Protein AF-A0A7C6WQ27-F1 (afdb_monomer)

Sequence (90 aa):
MNEIIKNIKFDDKGLIPVIAQDYNTNEVLMMAYMNKEALEKSLETGKAHYFSRSRNKLWQKGETSGHYSCFYREICEKEGLKETQEKVFD

Structure (mmCIF, N/CA/C/O backbone):
data_AF-A0A7C6WQ27-F1
#
_entry.id   AF-A0A7C6WQ27-F1
#
loop_
_atom_site.group_PDB
_atom_site.id
_atom_site.type_symbol
_atom_site.label_atom_id
_atom_site.label_alt_id
_atom_site.label_comp_id
_atom_site.label_asym_id
_atom_site.label_entity_id
_atom_site.label_seq_id
_atom_site.pdbx_PDB_ins_code
_atom_site.Cartn_x
_atom_site.Cartn_y
_atom_site.Cartn_z
_atom_site.occupancy
_atom_site.B_iso_or_equiv
_atom_site.auth_seq_id
_atom_site.auth_comp_id
_atom_site.auth_asym_id
_atom_site.auth_atom_id
_atom_site.pdbx_PDB_model_num
ATOM 1 N N . MET A 1 1 ? -1.914 17.035 7.604 1.00 55.59 1 MET A N 1
ATOM 2 C CA . MET A 1 1 ? -2.820 15.901 7.314 1.00 55.59 1 MET A CA 1
ATOM 3 C C . MET A 1 1 ? -3.004 15.860 5.808 1.00 55.59 1 MET A C 1
ATOM 5 O O . MET A 1 1 ? -3.389 16.885 5.264 1.00 55.59 1 MET A O 1
ATOM 9 N N . ASN A 1 2 ? -2.654 14.756 5.150 1.00 76.69 2 ASN A N 1
ATOM 10 C CA . ASN A 1 2 ? -2.665 14.660 3.688 1.00 76.69 2 ASN A CA 1
ATOM 11 C C . ASN A 1 2 ? -4.111 14.791 3.154 1.00 76.69 2 ASN A C 1
ATOM 13 O O . ASN A 1 2 ? -4.993 14.080 3.635 1.00 76.69 2 ASN A O 1
ATOM 17 N N . GLU A 1 3 ? -4.369 15.719 2.225 1.00 80.88 3 GLU A N 1
ATOM 18 C CA . GLU A 1 3 ? -5.725 16.023 1.718 1.00 80.88 3 GLU A CA 1
ATOM 19 C C . GLU A 1 3 ? -6.381 14.811 1.041 1.00 80.88 3 GLU A C 1
ATOM 21 O O . GLU A 1 3 ? -7.587 14.615 1.165 1.00 80.88 3 GLU A O 1
ATOM 26 N N . ILE A 1 4 ? -5.581 13.938 0.420 1.00 82.44 4 ILE A N 1
ATOM 27 C CA . ILE A 1 4 ? -6.047 12.675 -0.174 1.00 82.44 4 ILE A CA 1
ATOM 28 C C . ILE A 1 4 ? -6.729 11.800 0.885 1.00 82.44 4 ILE A C 1
ATOM 30 O O . ILE A 1 4 ? -7.813 11.274 0.667 1.00 82.44 4 ILE A O 1
ATOM 34 N N . ILE A 1 5 ? -6.119 11.689 2.065 1.00 86.75 5 ILE A N 1
ATOM 35 C CA . ILE A 1 5 ? -6.589 10.799 3.133 1.00 86.75 5 ILE A CA 1
ATOM 36 C C . ILE A 1 5 ? -7.872 11.324 3.775 1.00 86.75 5 ILE A C 1
ATOM 38 O O . ILE A 1 5 ? -8.697 10.534 4.224 1.00 86.75 5 ILE A O 1
ATOM 42 N N . LYS A 1 6 ? -8.062 12.648 3.820 1.00 88.38 6 LYS A N 1
ATOM 43 C CA . LYS A 1 6 ? -9.270 13.250 4.403 1.00 88.38 6 LYS A CA 1
ATOM 44 C C . LYS A 1 6 ? -10.543 12.887 3.639 1.00 88.38 6 LYS A C 1
ATOM 46 O O . LYS A 1 6 ? -11.602 12.851 4.254 1.00 88.38 6 LYS A O 1
ATOM 51 N N . ASN A 1 7 ? -10.434 12.644 2.334 1.00 89.62 7 ASN A N 1
ATOM 52 C CA . ASN A 1 7 ? -11.576 12.347 1.470 1.00 89.62 7 ASN A CA 1
ATOM 53 C C . ASN A 1 7 ? -11.889 10.851 1.361 1.00 89.62 7 ASN A C 1
ATOM 55 O O . ASN A 1 7 ? -12.859 10.502 0.704 1.00 89.62 7 ASN A O 1
ATOM 59 N N . ILE A 1 8 ? -11.095 9.989 2.000 1.00 92.56 8 ILE A N 1
ATOM 60 C CA . ILE A 1 8 ? -11.278 8.540 1.946 1.00 92.56 8 ILE A CA 1
ATOM 61 C C . ILE A 1 8 ? -12.189 8.078 3.077 1.00 92.56 8 ILE A C 1
ATOM 63 O O . ILE A 1 8 ? -11.955 8.378 4.254 1.00 92.56 8 ILE A O 1
ATOM 67 N N . LYS A 1 9 ? -13.193 7.276 2.725 1.00 94.06 9 LYS A N 1
ATOM 68 C CA . LYS A 1 9 ? -14.063 6.613 3.693 1.00 94.06 9 LYS A CA 1
ATOM 69 C C . LYS A 1 9 ? -13.508 5.241 4.079 1.00 94.06 9 LYS A C 1
ATOM 71 O O . LYS A 1 9 ? -13.527 4.291 3.309 1.00 94.06 9 LYS A O 1
ATOM 76 N N . PHE A 1 10 ? -13.034 5.127 5.314 1.00 95.19 10 PHE A N 1
ATOM 77 C CA . PHE A 1 10 ? -12.655 3.834 5.881 1.00 95.19 10 PHE A CA 1
ATOM 78 C C . PHE A 1 10 ? -13.898 3.066 6.347 1.00 95.19 10 PHE A C 1
ATOM 80 O O . PHE A 1 10 ? -14.874 3.672 6.798 1.00 95.19 10 PHE A O 1
ATOM 87 N N . ASP A 1 11 ? -13.850 1.737 6.259 1.00 95.44 11 ASP A N 1
ATOM 88 C CA . ASP A 1 11 ? -14.892 0.864 6.802 1.00 95.44 11 ASP A CA 1
ATOM 89 C C . ASP A 1 11 ? -14.933 0.893 8.346 1.00 95.44 11 ASP A C 1
ATOM 91 O O . ASP A 1 11 ? -14.095 1.513 9.007 1.00 95.44 11 ASP A O 1
ATOM 95 N N . ASP A 1 12 ? -15.884 0.170 8.947 1.00 96.25 12 ASP A N 1
ATOM 96 C CA . ASP A 1 12 ? -16.044 0.088 10.410 1.00 96.25 12 ASP A CA 1
ATOM 97 C C . ASP A 1 12 ? -14.809 -0.484 11.137 1.00 96.25 12 ASP A C 1
ATOM 99 O O . ASP A 1 12 ? -14.689 -0.381 12.359 1.00 96.25 12 ASP A O 1
ATOM 103 N N . LYS A 1 13 ? -13.883 -1.112 10.403 1.00 94.88 13 LYS A N 1
ATOM 104 C CA . LYS A 1 13 ? -12.620 -1.660 10.913 1.00 94.88 13 LYS A CA 1
ATOM 105 C C . LYS A 1 13 ? -11.434 -0.729 10.646 1.00 94.88 13 LYS A C 1
ATOM 107 O O . LYS A 1 13 ? -10.301 -1.094 10.961 1.00 94.88 13 LYS A O 1
ATOM 112 N N . GLY A 1 14 ? -11.672 0.457 10.088 1.00 95.94 14 GLY A N 1
ATOM 113 C CA . GLY A 1 14 ? -10.637 1.423 9.743 1.00 95.94 14 GLY A CA 1
ATOM 114 C C . GLY A 1 14 ? -9.809 1.012 8.524 1.00 95.94 14 GLY A C 1
ATOM 115 O O . GLY A 1 14 ? -8.631 1.369 8.452 1.00 95.94 14 GLY A O 1
ATOM 116 N N . LEU A 1 15 ? -10.383 0.232 7.602 1.00 97.00 15 LEU A N 1
ATOM 117 C CA . LEU A 1 15 ? -9.702 -0.314 6.429 1.00 97.00 15 LEU A CA 1
ATOM 118 C C . LEU A 1 15 ? -10.322 0.169 5.117 1.00 97.00 15 LEU A C 1
ATOM 120 O O . LEU A 1 15 ? -11.510 0.468 5.042 1.00 97.00 15 LEU A O 1
ATOM 124 N N . ILE A 1 16 ? -9.497 0.168 4.073 1.00 97.06 16 ILE A N 1
ATOM 125 C CA . ILE A 1 16 ? -9.895 0.363 2.679 1.00 97.06 16 ILE A CA 1
ATOM 126 C C . ILE A 1 16 ? -9.348 -0.772 1.807 1.00 97.06 16 ILE A C 1
ATOM 128 O O . ILE A 1 16 ? -8.188 -1.166 1.979 1.00 97.06 16 ILE A O 1
ATOM 132 N N . PRO A 1 17 ? -10.148 -1.330 0.888 1.00 97.25 17 PRO A N 1
ATOM 133 C CA . PRO A 1 17 ? -9.641 -2.177 -0.180 1.00 97.25 17 PRO A CA 1
ATOM 134 C C . PRO A 1 17 ? -8.820 -1.366 -1.194 1.00 97.25 17 PRO A C 1
ATOM 136 O O . PRO A 1 17 ? -9.206 -0.275 -1.611 1.00 97.25 17 PRO A O 1
ATOM 139 N N . VAL A 1 18 ? -7.684 -1.925 -1.608 1.00 96.12 18 VAL A N 1
ATOM 140 C CA . VAL A 1 18 ? -6.771 -1.309 -2.575 1.00 96.12 18 VAL A CA 1
ATOM 141 C C 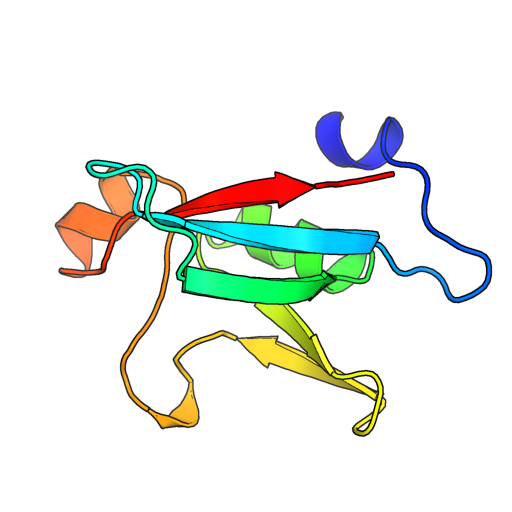. VAL A 1 18 ? -6.355 -2.335 -3.627 1.00 96.12 18 VAL A C 1
ATOM 143 O O . VAL A 1 18 ? -6.039 -3.481 -3.292 1.00 96.12 18 VAL A O 1
ATOM 146 N N . ILE A 1 19 ? -6.375 -1.932 -4.898 1.00 95.94 19 ILE A N 1
ATOM 147 C CA . ILE A 1 19 ? -5.910 -2.735 -6.032 1.00 95.94 19 ILE A CA 1
ATOM 148 C C . ILE A 1 19 ? -4.595 -2.171 -6.553 1.00 95.94 19 ILE A C 1
ATOM 150 O O . ILE A 1 19 ? -4.575 -1.057 -7.080 1.00 95.94 19 ILE A O 1
ATOM 154 N N . ALA A 1 20 ? -3.550 -2.994 -6.499 1.00 94.56 20 ALA A N 1
ATOM 155 C CA . ALA A 1 20 ? -2.276 -2.707 -7.133 1.00 94.56 20 ALA A CA 1
ATOM 156 C C . ALA A 1 20 ? -2.331 -3.153 -8.591 1.00 94.56 20 ALA A C 1
ATOM 158 O O . ALA A 1 20 ? -2.621 -4.316 -8.900 1.00 94.56 20 ALA A O 1
ATOM 159 N N . GLN A 1 21 ? -2.034 -2.227 -9.490 1.00 95.19 21 GLN A N 1
ATOM 160 C CA . GLN A 1 21 ? -2.074 -2.439 -10.926 1.00 95.19 21 GLN A CA 1
ATOM 161 C C . GLN A 1 21 ? -0.737 -2.026 -11.538 1.00 95.19 21 GLN A C 1
ATOM 163 O O . GLN A 1 21 ? -0.137 -1.029 -11.136 1.00 95.19 21 GLN A O 1
ATOM 168 N N . ASP A 1 22 ? -0.258 -2.800 -12.506 1.00 93.56 22 ASP A N 1
ATOM 169 C CA . ASP A 1 22 ? 0.906 -2.431 -13.302 1.00 93.56 22 ASP A CA 1
ATOM 170 C C . ASP A 1 22 ? 0.617 -1.130 -14.057 1.00 93.56 22 ASP A C 1
ATOM 172 O O . ASP A 1 22 ? -0.393 -1.022 -14.760 1.00 93.56 22 ASP A O 1
ATOM 176 N N . TYR A 1 23 ? 1.495 -0.141 -13.889 1.00 93.00 23 TYR A N 1
ATOM 177 C CA . TYR A 1 23 ? 1.282 1.197 -14.434 1.00 93.00 23 TYR A CA 1
ATOM 178 C C . TYR A 1 23 ? 1.235 1.216 -15.971 1.00 93.00 23 TYR A C 1
ATOM 180 O O . TYR A 1 23 ? 0.468 1.972 -16.560 1.00 93.00 23 TYR A O 1
ATOM 188 N N . ASN A 1 24 ? 2.021 0.362 -16.632 1.00 92.44 24 ASN A N 1
ATOM 189 C CA . ASN A 1 24 ? 2.163 0.371 -18.088 1.00 92.44 24 ASN A CA 1
ATOM 190 C C . ASN A 1 24 ? 1.071 -0.448 -18.781 1.00 92.44 24 ASN A C 1
ATOM 192 O O . ASN A 1 24 ? 0.536 -0.053 -19.814 1.00 92.44 24 ASN A O 1
ATOM 196 N N . THR A 1 25 ? 0.762 -1.617 -18.229 1.00 95.44 25 THR A N 1
ATOM 197 C CA . THR A 1 25 ? -0.091 -2.626 -18.873 1.00 95.44 25 THR A CA 1
ATOM 198 C C . THR A 1 25 ? -1.528 -2.600 -18.378 1.00 95.44 25 THR A C 1
ATOM 200 O O . THR A 1 25 ? -2.397 -3.195 -19.010 1.00 95.44 25 THR A O 1
ATOM 203 N N . ASN A 1 26 ? -1.803 -1.922 -17.260 1.00 93.62 26 ASN A N 1
ATOM 204 C CA . ASN A 1 26 ? -3.064 -2.033 -16.537 1.00 93.62 26 ASN A CA 1
ATOM 205 C C . ASN A 1 26 ? -3.385 -3.476 -16.084 1.00 93.62 26 ASN A C 1
ATOM 207 O O . ASN A 1 26 ? -4.540 -3.803 -15.809 1.00 93.62 26 ASN A O 1
ATOM 211 N N . GLU A 1 27 ? -2.392 -4.352 -15.948 1.00 95.50 27 GLU A N 1
ATOM 212 C CA . GLU A 1 27 ? -2.600 -5.669 -15.348 1.00 95.50 27 GLU A CA 1
ATOM 213 C C . GLU A 1 27 ? -2.879 -5.531 -13.845 1.00 95.50 27 GLU A C 1
ATOM 215 O O . GLU A 1 27 ? -2.115 -4.893 -13.118 1.00 95.50 27 GLU A O 1
ATOM 220 N N . VAL A 1 28 ? -3.968 -6.132 -13.358 1.00 95.19 28 VAL A N 1
ATOM 221 C CA . VAL A 1 28 ? -4.242 -6.216 -11.916 1.00 95.19 28 VAL A CA 1
ATOM 222 C C . VAL A 1 28 ? -3.276 -7.220 -11.292 1.00 95.19 28 VAL A C 1
ATOM 224 O O . VAL A 1 28 ? -3.337 -8.407 -11.592 1.00 95.19 28 VAL A O 1
ATOM 227 N N . LEU A 1 29 ? -2.405 -6.743 -10.404 1.00 94.31 29 LEU A N 1
ATOM 228 C CA . LEU A 1 29 ? -1.354 -7.555 -9.789 1.00 94.31 29 LEU A CA 1
ATOM 229 C C . LEU A 1 29 ? -1.820 -8.184 -8.478 1.00 94.31 29 LEU A C 1
ATOM 231 O O . LEU A 1 29 ? -1.546 -9.352 -8.210 1.00 94.31 29 LEU A O 1
ATOM 235 N N . MET A 1 30 ? -2.496 -7.401 -7.634 1.00 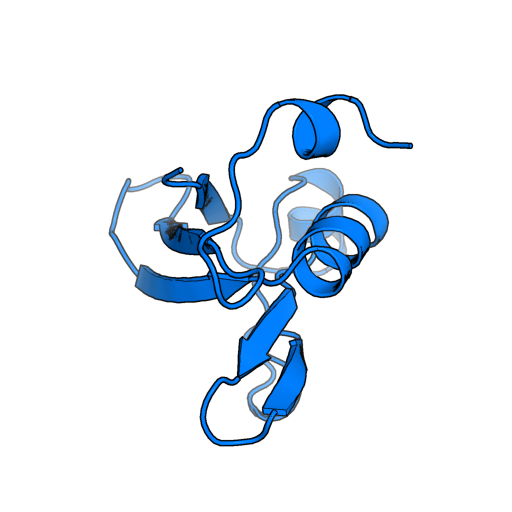95.12 30 MET A N 1
ATOM 236 C CA . MET A 1 30 ? -3.029 -7.886 -6.363 1.00 95.12 30 MET A CA 1
ATOM 237 C C . MET A 1 30 ? -4.108 -6.970 -5.792 1.00 95.12 30 MET A C 1
ATOM 239 O O . MET A 1 30 ? -4.232 -5.804 -6.158 1.00 95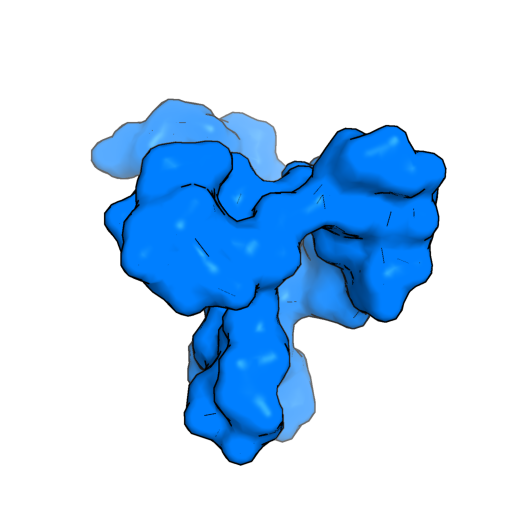.12 30 MET A O 1
ATOM 243 N N . MET A 1 31 ? -4.851 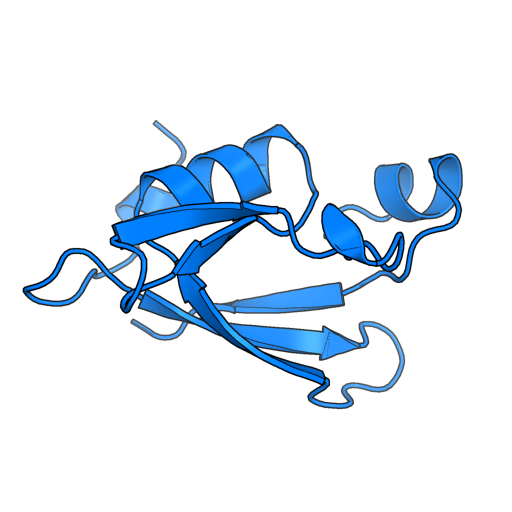-7.521 -4.836 1.00 96.12 31 MET A N 1
ATOM 244 C CA . MET A 1 31 ? -5.770 -6.801 -3.967 1.00 96.12 31 MET A CA 1
ATOM 245 C C . MET A 1 31 ? -5.299 -6.938 -2.518 1.00 96.12 31 MET A C 1
ATOM 247 O O . MET A 1 31 ? -4.943 -8.035 -2.077 1.00 96.12 31 MET A O 1
ATOM 251 N N . ALA A 1 32 ? -5.285 -5.836 -1.777 1.00 96.56 32 ALA A N 1
ATOM 252 C CA . ALA A 1 32 ? -4.945 -5.807 -0.361 1.00 96.56 32 ALA A CA 1
ATOM 253 C C . ALA A 1 32 ? -5.806 -4.790 0.393 1.00 96.56 32 ALA A C 1
ATOM 255 O O . ALA A 1 32 ? -6.702 -4.165 -0.167 1.00 96.56 32 ALA A O 1
ATOM 256 N N . TYR A 1 33 ? -5.544 -4.651 1.691 1.00 97.50 33 TYR A N 1
ATOM 257 C CA . TYR A 1 33 ? -6.174 -3.640 2.529 1.00 97.50 33 TYR A CA 1
ATOM 258 C C . TYR A 1 33 ? -5.122 -2.668 3.037 1.00 97.50 33 TYR A C 1
ATOM 260 O O . TYR A 1 33 ? -4.009 -3.081 3.366 1.00 97.50 33 TYR A O 1
ATOM 268 N N . MET A 1 34 ? -5.486 -1.399 3.161 1.00 97.69 34 MET A N 1
ATOM 269 C CA . MET A 1 34 ? -4.719 -0.402 3.902 1.00 97.69 34 MET A CA 1
ATOM 270 C C . MET A 1 34 ? -5.567 0.104 5.066 1.00 97.69 34 MET A C 1
ATOM 272 O O . MET A 1 34 ? -6.774 0.271 4.929 1.00 97.69 34 MET A O 1
ATOM 276 N N . ASN A 1 35 ? -4.944 0.333 6.219 1.00 96.94 35 ASN A N 1
ATOM 277 C CA . ASN A 1 35 ? -5.496 1.235 7.225 1.00 96.94 35 ASN A CA 1
ATOM 278 C C . ASN A 1 35 ? -4.942 2.648 6.974 1.00 96.94 35 ASN A C 1
ATOM 280 O O . ASN A 1 35 ? -4.111 2.851 6.084 1.00 96.94 35 ASN A O 1
ATOM 284 N N . LYS A 1 36 ? -5.368 3.625 7.778 1.00 95.88 36 LYS A N 1
ATOM 285 C CA . LYS A 1 36 ? -4.885 5.006 7.652 1.00 95.88 36 LYS A CA 1
ATOM 286 C C . LYS A 1 36 ? -3.354 5.112 7.704 1.00 95.88 36 LYS A C 1
ATOM 288 O O . LYS A 1 36 ? -2.772 5.763 6.845 1.00 95.88 36 LYS A O 1
ATOM 293 N N . GLU A 1 37 ? -2.708 4.426 8.647 1.00 96.50 37 GLU A N 1
ATOM 294 C CA . GLU A 1 37 ? -1.244 4.441 8.793 1.00 96.50 37 GLU A CA 1
ATOM 295 C C . GLU A 1 37 ? -0.530 3.869 7.556 1.00 96.50 37 GLU A C 1
ATOM 297 O O . GLU A 1 37 ? 0.452 4.433 7.079 1.00 96.50 37 GLU A O 1
ATOM 302 N N . ALA A 1 38 ? -1.030 2.760 7.005 1.00 97.00 38 ALA A N 1
ATOM 303 C CA . ALA A 1 38 ? -0.474 2.149 5.804 1.00 97.00 38 ALA A CA 1
ATOM 304 C C . ALA A 1 38 ? -0.564 3.088 4.596 1.00 97.00 38 ALA A C 1
ATOM 306 O O . ALA A 1 38 ? 0.389 3.191 3.824 1.00 97.00 38 ALA A O 1
ATOM 307 N N . LEU A 1 39 ? -1.674 3.815 4.462 1.00 95.06 39 LEU A N 1
ATOM 308 C CA . LEU A 1 39 ? -1.833 4.809 3.409 1.00 95.06 39 LEU A CA 1
ATOM 309 C C . LEU A 1 39 ? -0.918 6.028 3.625 1.00 95.06 39 LEU A C 1
ATOM 311 O O . LEU A 1 39 ? -0.291 6.497 2.679 1.00 95.06 39 LEU A O 1
ATOM 315 N N . GLU A 1 40 ? -0.787 6.513 4.861 1.00 95.12 40 GLU A N 1
ATOM 316 C CA . GLU A 1 40 ? 0.130 7.611 5.203 1.00 95.12 40 GLU A CA 1
ATOM 317 C C . GLU A 1 40 ? 1.576 7.263 4.841 1.00 95.12 40 GLU A C 1
ATOM 319 O O . GLU A 1 40 ? 2.219 8.013 4.105 1.00 95.12 40 GLU A O 1
ATOM 324 N N . LYS A 1 41 ? 2.058 6.087 5.257 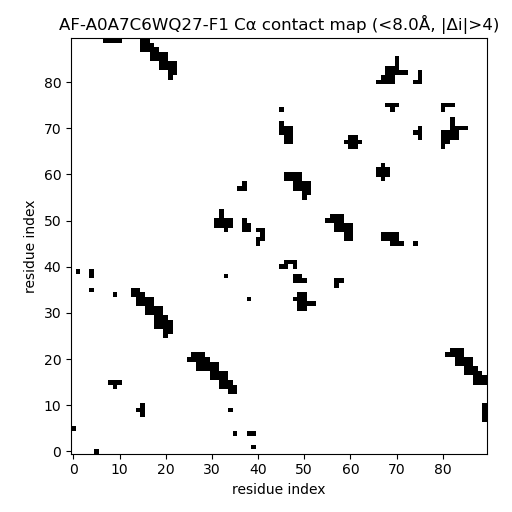1.00 95.62 41 LYS A N 1
ATOM 325 C CA . LYS A 1 41 ? 3.415 5.625 4.926 1.00 95.62 41 LYS A CA 1
ATOM 326 C C . LYS A 1 41 ? 3.613 5.366 3.443 1.00 95.62 41 LYS A C 1
ATOM 328 O O . LYS A 1 41 ? 4.697 5.612 2.915 1.00 95.62 41 LYS A O 1
ATOM 333 N N . SER A 1 42 ? 2.576 4.882 2.765 1.00 94.69 42 SER A N 1
ATOM 334 C CA . SER A 1 42 ? 2.577 4.709 1.314 1.00 94.69 42 SER A CA 1
ATOM 335 C C . SER A 1 42 ? 2.840 6.032 0.595 1.00 94.69 42 SER A C 1
ATOM 337 O O . SER A 1 42 ? 3.704 6.096 -0.277 1.00 94.69 42 SER A O 1
ATOM 339 N N . LEU A 1 43 ? 2.162 7.104 1.009 1.00 92.44 43 LEU A N 1
ATOM 340 C CA . LEU A 1 43 ? 2.334 8.436 0.427 1.00 92.44 43 LEU A CA 1
ATOM 341 C C . LEU A 1 43 ? 3.656 9.099 0.833 1.00 92.44 43 LEU A C 1
ATOM 343 O O . LEU A 1 43 ? 4.242 9.805 0.016 1.00 92.44 43 LEU A O 1
ATOM 347 N N . GLU A 1 44 ? 4.124 8.874 2.062 1.00 93.19 44 GLU A N 1
ATOM 348 C CA . GLU A 1 44 ? 5.386 9.416 2.583 1.00 93.19 44 GLU A CA 1
ATOM 349 C C . GLU A 1 44 ? 6.611 8.784 1.908 1.00 93.19 44 GLU A C 1
ATOM 351 O O . GLU A 1 44 ? 7.516 9.484 1.464 1.00 93.19 44 GLU A O 1
ATOM 356 N N . THR A 1 45 ? 6.640 7.453 1.819 1.00 94.00 45 THR A N 1
ATOM 357 C CA . THR A 1 45 ? 7.795 6.704 1.298 1.00 94.00 45 THR A CA 1
ATOM 358 C C . THR A 1 45 ? 7.738 6.480 -0.209 1.00 94.00 45 THR A C 1
ATOM 360 O O . THR A 1 45 ? 8.736 6.080 -0.805 1.00 94.00 45 THR A O 1
ATOM 363 N N . GLY A 1 46 ? 6.556 6.643 -0.810 1.00 93.62 46 GLY A N 1
ATOM 364 C CA . GLY A 1 46 ? 6.259 6.265 -2.190 1.00 93.62 46 GLY A CA 1
ATOM 365 C C . GLY A 1 46 ? 6.378 4.767 -2.485 1.00 93.62 46 GLY A C 1
ATOM 366 O O . GLY A 1 46 ? 6.414 4.390 -3.657 1.00 93.62 46 GLY A O 1
ATOM 367 N N . LYS A 1 47 ? 6.439 3.918 -1.448 1.00 94.81 47 LYS A N 1
ATOM 368 C CA . LYS A 1 47 ? 6.449 2.451 -1.537 1.00 94.81 47 LYS A CA 1
ATOM 369 C C . LYS A 1 47 ? 5.173 1.875 -0.952 1.00 94.81 47 LYS A C 1
ATOM 371 O O . LYS A 1 47 ? 4.672 2.370 0.056 1.00 94.81 47 LYS A O 1
ATOM 376 N N . ALA A 1 48 ? 4.690 0.779 -1.522 1.00 95.75 48 ALA A N 1
ATOM 377 C CA . ALA A 1 48 ? 3.440 0.181 -1.079 1.00 95.75 48 ALA A CA 1
ATOM 378 C C . ALA A 1 48 ? 3.524 -0.410 0.332 1.00 95.75 48 ALA A C 1
ATOM 380 O O . ALA A 1 48 ? 4.261 -1.366 0.596 1.00 95.75 48 ALA A O 1
ATOM 381 N N . HIS A 1 49 ? 2.720 0.155 1.230 1.00 97.38 49 HIS A N 1
ATOM 382 C CA . HIS A 1 49 ? 2.484 -0.338 2.577 1.00 97.38 49 HIS A CA 1
ATOM 383 C C . HIS A 1 49 ? 1.030 -0.766 2.708 1.00 97.38 49 HIS A C 1
ATOM 385 O O . HIS A 1 49 ? 0.116 -0.021 2.377 1.00 97.38 49 HIS A O 1
ATOM 391 N N . TYR A 1 50 ? 0.811 -1.954 3.251 1.00 97.69 50 TYR A N 1
ATOM 392 C CA . TYR A 1 50 ? -0.516 -2.526 3.431 1.00 97.69 50 TYR A CA 1
ATOM 393 C C . TYR A 1 50 ? -0.727 -2.932 4.891 1.00 97.69 50 TYR A C 1
ATOM 395 O O . TYR A 1 50 ? 0.209 -3.025 5.688 1.00 97.69 50 TYR A O 1
ATOM 403 N N . PHE A 1 51 ? -1.971 -3.237 5.243 1.00 98.00 51 PHE A N 1
ATOM 404 C CA . PHE A 1 51 ? -2.355 -3.727 6.556 1.00 98.00 51 PHE A CA 1
ATOM 405 C C . PHE A 1 51 ? -2.813 -5.186 6.491 1.00 98.00 51 PHE A C 1
ATOM 407 O O . PHE A 1 51 ? -3.781 -5.551 5.821 1.00 98.00 51 PHE A O 1
ATOM 414 N N . SER A 1 52 ? -2.108 -6.056 7.211 1.00 96.19 52 SER A N 1
ATOM 415 C CA . SER A 1 52 ? -2.421 -7.478 7.274 1.00 96.19 52 SER A CA 1
ATOM 416 C C . SER A 1 52 ? -3.502 -7.741 8.316 1.00 96.19 52 SER A C 1
ATOM 418 O O . SER A 1 52 ? -3.194 -7.887 9.495 1.00 96.19 52 SER A O 1
ATOM 420 N N . ARG A 1 53 ? -4.752 -7.916 7.879 1.00 95.25 53 ARG A N 1
ATOM 421 C CA . ARG A 1 53 ? -5.901 -8.177 8.771 1.00 95.25 53 ARG A CA 1
ATOM 422 C C . ARG A 1 53 ? -5.714 -9.380 9.703 1.00 95.25 53 ARG A C 1
ATOM 424 O O . ARG A 1 53 ? -6.079 -9.309 10.865 1.00 95.25 53 ARG A O 1
ATOM 431 N N . SER A 1 54 ? -5.107 -10.466 9.220 1.00 95.00 54 SER A N 1
ATOM 432 C CA . SER A 1 54 ? -4.858 -11.674 10.027 1.00 95.00 54 SER A CA 1
ATOM 433 C C . SER A 1 54 ? -3.717 -11.531 11.035 1.00 95.00 54 SER A C 1
ATOM 435 O O . SER A 1 54 ? -3.703 -12.227 12.042 1.00 95.00 54 SER A O 1
ATOM 437 N N . ARG A 1 55 ? -2.748 -10.648 10.764 1.00 95.25 55 ARG A N 1
ATOM 438 C CA . ARG A 1 55 ? -1.570 -10.423 11.622 1.00 95.25 55 ARG A CA 1
ATOM 439 C C . ARG A 1 55 ? -1.716 -9.163 12.472 1.00 95.25 55 ARG A C 1
ATOM 441 O O . ARG A 1 55 ? -0.838 -8.881 13.275 1.00 95.25 55 ARG A O 1
ATOM 448 N N . ASN A 1 56 ? -2.788 -8.402 12.242 1.00 95.56 56 ASN A N 1
ATOM 449 C CA . ASN A 1 56 ? -3.048 -7.085 12.805 1.00 95.56 56 ASN A CA 1
ATOM 450 C C . ASN A 1 56 ? -1.811 -6.168 12.761 1.00 95.56 56 ASN A C 1
ATOM 452 O O . ASN A 1 56 ? -1.439 -5.553 13.757 1.00 95.56 56 ASN A O 1
ATOM 456 N N . LYS A 1 57 ? -1.115 -6.154 11.616 1.00 96.94 57 LYS A N 1
ATOM 457 C CA . LYS A 1 57 ? 0.189 -5.498 11.471 1.00 96.94 57 LYS A CA 1
ATOM 458 C C . LYS A 1 57 ? 0.342 -4.845 10.102 1.00 96.94 57 LYS A C 1
ATOM 460 O O . LYS A 1 57 ? -0.065 -5.412 9.083 1.00 96.94 57 LYS A O 1
ATOM 465 N N . LEU A 1 58 ? 0.991 -3.687 10.095 1.00 97.31 58 LEU A N 1
ATOM 466 C CA . LEU A 1 58 ? 1.542 -3.047 8.908 1.00 97.31 58 LEU A CA 1
ATOM 467 C C . LEU A 1 58 ? 2.611 -3.939 8.251 1.00 97.31 58 LEU A C 1
ATOM 469 O O . LEU A 1 58 ? 3.399 -4.588 8.943 1.00 97.31 58 LEU A O 1
ATOM 473 N N . TRP A 1 59 ? 2.659 -3.959 6.922 1.00 96.25 59 TRP A N 1
ATOM 474 C CA . TRP A 1 59 ? 3.744 -4.594 6.175 1.00 96.25 59 TRP A CA 1
ATOM 475 C C . TRP A 1 59 ? 4.058 -3.819 4.898 1.00 96.25 59 TRP A C 1
ATOM 477 O O . TRP A 1 59 ? 3.148 -3.341 4.218 1.00 96.25 59 TRP A O 1
ATOM 487 N N . GLN A 1 60 ? 5.343 -3.714 4.567 1.00 96.75 60 GLN A N 1
ATOM 488 C CA . GLN A 1 60 ? 5.788 -3.136 3.304 1.00 96.75 60 GLN A CA 1
ATOM 489 C C . GLN A 1 60 ? 5.853 -4.242 2.248 1.00 96.75 60 GLN A C 1
ATOM 491 O O . GLN A 1 60 ? 6.473 -5.295 2.443 1.00 96.75 60 GLN A O 1
ATOM 496 N N . LYS A 1 61 ? 5.206 -4.030 1.102 1.00 95.56 61 LYS A N 1
ATOM 497 C CA . LYS A 1 61 ? 5.236 -5.004 0.013 1.00 95.56 61 LYS A CA 1
ATOM 498 C C . LYS A 1 61 ? 6.664 -5.159 -0.488 1.00 95.56 61 LYS A C 1
ATOM 500 O O . LYS A 1 61 ? 7.278 -4.191 -0.914 1.00 95.56 61 LYS A O 1
ATOM 505 N N . GLY A 1 62 ? 7.162 -6.392 -0.468 1.00 93.06 62 GLY A N 1
ATOM 506 C CA . GLY A 1 62 ? 8.524 -6.703 -0.899 1.00 93.06 62 GLY A CA 1
ATOM 507 C C . GLY A 1 62 ? 9.538 -6.822 0.234 1.00 93.06 62 GLY A C 1
ATOM 508 O O . GLY A 1 62 ? 10.611 -7.349 -0.021 1.00 93.06 62 GLY A O 1
ATOM 509 N N . GLU A 1 63 ? 9.190 -6.454 1.473 1.00 92.88 63 GLU A N 1
ATOM 510 C CA . GLU A 1 63 ? 10.110 -6.484 2.628 1.00 92.88 63 GLU A CA 1
ATOM 511 C C . GLU A 1 63 ? 10.776 -7.855 2.834 1.00 92.88 63 GLU A C 1
ATOM 513 O O . GLU A 1 63 ? 11.951 -7.940 3.168 1.00 92.88 63 GLU A O 1
ATOM 518 N N . THR A 1 64 ? 10.044 -8.944 2.583 1.00 90.62 64 THR A N 1
ATOM 519 C CA . THR A 1 64 ? 10.583 -10.312 2.681 1.00 90.62 64 THR A CA 1
ATOM 520 C C . THR A 1 64 ? 11.115 -10.848 1.351 1.00 90.62 64 THR A C 1
ATOM 522 O O . THR A 1 64 ? 12.095 -11.581 1.333 1.00 90.62 64 THR A O 1
ATOM 525 N N . SER A 1 65 ? 10.461 -10.528 0.230 1.00 92.50 65 SER A N 1
ATOM 526 C CA . SER A 1 65 ? 10.758 -11.132 -1.079 1.00 92.50 65 SER A CA 1
ATOM 527 C C . SER A 1 65 ? 11.767 -10.351 -1.925 1.00 92.50 65 SER A C 1
ATOM 529 O O . SER A 1 65 ? 12.130 -10.813 -2.996 1.00 92.50 65 SER A O 1
ATOM 531 N N . GLY A 1 66 ? 12.111 -9.118 -1.552 1.00 91.56 66 GLY A N 1
ATOM 532 C CA . GLY A 1 66 ? 12.848 -8.170 -2.400 1.00 91.56 66 GLY A CA 1
ATOM 533 C C . GLY A 1 66 ? 12.022 -7.547 -3.538 1.00 91.56 66 GLY A C 1
ATOM 534 O O . GLY A 1 66 ? 12.423 -6.543 -4.111 1.00 91.56 66 GLY A O 1
ATOM 535 N N . HIS A 1 67 ? 10.850 -8.101 -3.870 1.00 90.75 67 HIS A N 1
ATOM 536 C CA . HIS A 1 67 ? 9.956 -7.569 -4.912 1.00 90.75 67 HIS A CA 1
ATOM 537 C C . HIS A 1 67 ? 9.076 -6.413 -4.399 1.00 90.75 67 HIS A C 1
ATOM 539 O O . HIS A 1 67 ? 7.913 -6.630 -4.015 1.00 90.75 67 HIS A O 1
ATOM 545 N N . TYR A 1 68 ? 9.644 -5.207 -4.368 1.00 93.50 68 TYR A N 1
ATOM 546 C CA . TYR A 1 68 ? 8.957 -3.980 -3.956 1.00 93.50 68 TYR A CA 1
ATOM 547 C C . TYR A 1 68 ? 8.089 -3.375 -5.066 1.00 93.50 68 TYR A C 1
ATOM 549 O O . TYR A 1 68 ? 8.325 -3.585 -6.256 1.00 93.50 68 TYR A O 1
ATOM 557 N N . SER A 1 69 ? 7.098 -2.595 -4.638 1.00 91.31 69 SER A N 1
ATOM 558 C CA . SER A 1 69 ? 6.201 -1.809 -5.488 1.00 91.31 69 SER A CA 1
ATOM 559 C C . SER A 1 69 ? 6.234 -0.352 -5.035 1.00 91.31 69 SER A C 1
ATOM 561 O O . SER A 1 69 ? 6.328 -0.079 -3.833 1.00 91.31 69 SER A O 1
ATOM 563 N N . CYS A 1 70 ? 6.178 0.569 -5.989 1.00 92.38 70 CYS A N 1
ATOM 564 C CA . CYS A 1 70 ? 6.297 2.009 -5.767 1.00 92.38 70 CYS A CA 1
ATOM 565 C C . CYS A 1 70 ? 5.275 2.782 -6.604 1.00 92.38 70 CYS A C 1
ATOM 567 O O . CYS A 1 70 ? 4.776 2.273 -7.609 1.00 92.38 70 CYS A O 1
ATOM 569 N N . PHE A 1 71 ? 4.976 4.009 -6.175 1.00 86.94 71 PHE A N 1
ATOM 570 C CA . PHE A 1 71 ? 3.963 4.874 -6.799 1.00 86.94 71 PHE A CA 1
ATOM 571 C C . PHE A 1 71 ? 4.565 6.030 -7.579 1.00 86.94 71 PHE A C 1
ATOM 573 O O . PHE A 1 71 ? 4.026 6.445 -8.599 1.00 86.94 71 PHE A O 1
ATOM 580 N N . TYR A 1 72 ? 5.661 6.590 -7.071 1.00 89.00 72 TYR A N 1
ATOM 581 C CA . TYR A 1 72 ? 6.304 7.739 -7.687 1.00 89.00 72 TYR A CA 1
ATOM 582 C C . TYR A 1 72 ? 7.398 7.251 -8.625 1.00 89.00 72 TYR A C 1
ATOM 584 O O . TYR A 1 72 ? 8.352 6.613 -8.175 1.00 89.00 72 TYR A O 1
ATOM 592 N N . ARG A 1 73 ? 7.280 7.599 -9.910 1.00 87.44 73 ARG A N 1
ATOM 593 C CA . ARG A 1 73 ? 8.245 7.235 -10.953 1.00 87.44 73 ARG A CA 1
ATOM 594 C C . ARG A 1 73 ? 9.696 7.472 -10.544 1.00 87.44 73 ARG A C 1
ATOM 596 O O . ARG A 1 73 ? 10.511 6.579 -10.709 1.00 87.44 73 ARG A O 1
ATOM 603 N N . GLU A 1 74 ? 10.004 8.624 -9.949 1.00 88.50 74 GLU A N 1
ATOM 604 C CA . GLU A 1 74 ? 11.367 8.953 -9.505 1.00 88.50 74 GLU A CA 1
ATOM 605 C C . GLU A 1 74 ? 11.932 7.910 -8.524 1.00 88.50 74 GLU A C 1
ATOM 607 O O . GLU A 1 74 ? 13.088 7.504 -8.634 1.00 88.50 74 GLU A O 1
ATOM 612 N N . ILE A 1 75 ? 11.110 7.425 -7.588 1.00 90.31 75 ILE A N 1
ATOM 613 C CA . ILE A 1 75 ? 11.506 6.380 -6.634 1.00 90.31 75 ILE A CA 1
ATOM 614 C C . ILE A 1 75 ? 11.667 5.046 -7.354 1.00 90.31 75 ILE A C 1
ATOM 616 O O . ILE A 1 75 ? 12.632 4.326 -7.104 1.00 90.31 75 ILE A O 1
ATOM 620 N N . CYS A 1 76 ? 10.743 4.734 -8.263 1.00 90.25 76 CYS A N 1
ATOM 621 C CA . CYS A 1 76 ? 10.793 3.515 -9.054 1.00 90.25 76 CYS A CA 1
ATOM 622 C C . CYS A 1 76 ? 12.064 3.433 -9.904 1.00 90.25 76 CYS A C 1
ATOM 624 O O . CYS A 1 76 ? 12.761 2.424 -9.865 1.00 90.25 76 CYS A O 1
ATOM 626 N N . GLU A 1 77 ? 12.410 4.505 -10.612 1.00 90.50 77 GLU A N 1
ATOM 627 C CA . GLU A 1 77 ? 13.606 4.585 -11.452 1.00 90.50 77 GLU A CA 1
ATOM 628 C C . GLU A 1 77 ? 14.888 4.529 -10.619 1.00 90.50 77 GLU A C 1
ATOM 630 O O . GLU A 1 77 ? 15.782 3.736 -10.915 1.00 90.50 77 GLU A O 1
ATOM 635 N N . LYS A 1 78 ? 14.965 5.320 -9.540 1.00 92.44 78 LYS A N 1
ATOM 636 C CA . LYS A 1 78 ? 16.142 5.373 -8.660 1.00 92.44 78 LYS A CA 1
ATOM 637 C C . LYS A 1 78 ? 16.464 4.023 -8.023 1.00 92.44 78 LYS A C 1
ATOM 639 O O . LYS A 1 78 ? 17.635 3.706 -7.823 1.00 92.44 78 LYS A O 1
ATOM 644 N N . GLU A 1 79 ? 15.440 3.257 -7.664 1.00 91.12 79 GLU A N 1
ATOM 645 C CA . GLU A 1 79 ? 15.597 1.977 -6.972 1.00 91.12 79 GLU A CA 1
ATOM 646 C C . GLU A 1 79 ? 15.428 0.749 -7.885 1.00 91.12 79 GLU A C 1
ATOM 648 O O . GLU A 1 79 ? 15.534 -0.380 -7.410 1.00 91.12 79 GLU A O 1
ATOM 653 N N . GLY A 1 80 ? 15.180 0.940 -9.185 1.00 89.56 80 GLY A N 1
ATOM 654 C CA . GLY A 1 80 ? 14.949 -0.158 -10.131 1.00 89.56 80 GLY A CA 1
ATOM 655 C C . GLY A 1 80 ? 13.701 -0.990 -9.807 1.00 89.56 80 GLY A C 1
ATOM 656 O O . GLY A 1 80 ? 13.702 -2.208 -9.984 1.00 89.56 80 GLY A O 1
ATOM 657 N N . LEU A 1 81 ? 12.653 -0.351 -9.285 1.00 89.94 81 LEU A N 1
ATOM 658 C CA . LEU A 1 81 ? 11.420 -0.998 -8.841 1.00 89.94 81 LEU A CA 1
ATOM 659 C C . LEU A 1 81 ? 10.318 -0.943 -9.897 1.00 89.94 81 LEU A C 1
ATOM 661 O O . LEU A 1 81 ? 10.289 -0.085 -10.778 1.00 89.94 81 LEU A O 1
ATOM 665 N N . LYS A 1 82 ? 9.355 -1.857 -9.758 1.00 85.81 82 LYS A N 1
ATOM 666 C CA . LYS A 1 82 ? 8.166 -1.891 -10.604 1.00 85.81 82 LYS A CA 1
ATOM 667 C C . LYS A 1 82 ? 7.210 -0.755 -10.223 1.00 85.81 82 LYS A C 1
ATOM 669 O O . LYS A 1 82 ? 6.678 -0.752 -9.110 1.00 85.81 82 LYS A O 1
ATOM 674 N N . GLU A 1 83 ? 6.972 0.160 -11.163 1.00 92.94 83 GLU A N 1
ATOM 675 C CA . GLU A 1 83 ? 5.963 1.216 -11.029 1.00 92.94 83 GLU A CA 1
ATOM 676 C C . GLU A 1 83 ? 4.559 0.604 -11.032 1.00 92.94 83 GLU A C 1
ATOM 678 O O . GLU A 1 83 ? 4.178 -0.176 -11.913 1.00 92.94 83 GLU A O 1
ATOM 683 N N . THR A 1 84 ? 3.791 0.947 -10.006 1.00 90.31 84 THR A N 1
ATOM 684 C CA . THR A 1 84 ? 2.427 0.469 -9.800 1.00 90.31 84 THR A CA 1
ATOM 685 C C . THR A 1 84 ? 1.518 1.636 -9.471 1.00 90.31 84 THR A C 1
ATOM 687 O O . THR A 1 84 ? 1.916 2.556 -8.761 1.00 90.31 84 THR A O 1
ATOM 690 N N . GLN A 1 85 ? 0.278 1.570 -9.938 1.00 90.81 85 GLN A N 1
ATOM 691 C CA . GLN A 1 85 ? -0.782 2.462 -9.488 1.00 90.81 85 GLN A CA 1
ATOM 692 C C . GLN A 1 85 ? -1.691 1.730 -8.505 1.00 90.81 85 GLN A C 1
ATOM 694 O O . GLN A 1 85 ? -2.036 0.566 -8.717 1.00 90.81 85 GLN A O 1
ATOM 699 N N . GLU A 1 86 ? -2.089 2.424 -7.445 1.00 88.50 86 GLU A N 1
ATOM 700 C CA . GLU A 1 86 ? -3.016 1.905 -6.443 1.00 88.50 86 GLU A CA 1
ATOM 701 C C . GLU A 1 86 ? -4.374 2.558 -6.633 1.00 88.50 86 GLU A C 1
ATOM 703 O O . GLU A 1 86 ? -4.508 3.782 -6.580 1.00 88.50 86 GLU A O 1
ATOM 708 N N . LYS A 1 87 ? -5.396 1.734 -6.836 1.00 88.62 87 LYS A N 1
ATOM 709 C CA . LYS A 1 87 ? -6.783 2.193 -6.829 1.00 88.62 87 LYS A CA 1
ATOM 710 C C . LYS A 1 87 ? -7.371 1.911 -5.460 1.00 88.62 87 LYS A C 1
ATOM 712 O O . LYS A 1 87 ? -7.515 0.749 -5.083 1.00 88.62 87 LYS A O 1
ATOM 717 N N . VAL A 1 88 ? -7.674 2.979 -4.731 1.00 86.38 88 VAL A N 1
ATOM 718 C CA . VAL A 1 88 ? -8.426 2.933 -3.475 1.00 86.38 88 VAL A CA 1
ATOM 719 C C . VAL A 1 88 ? -9.911 2.851 -3.805 1.00 86.38 88 VAL A C 1
ATOM 721 O O . VAL A 1 88 ? -10.383 3.567 -4.685 1.00 86.38 88 VAL A O 1
ATOM 724 N N . PHE A 1 89 ? -10.622 1.969 -3.110 1.00 84.62 89 PHE A N 1
ATOM 725 C CA . PHE A 1 89 ? -12.072 1.845 -3.1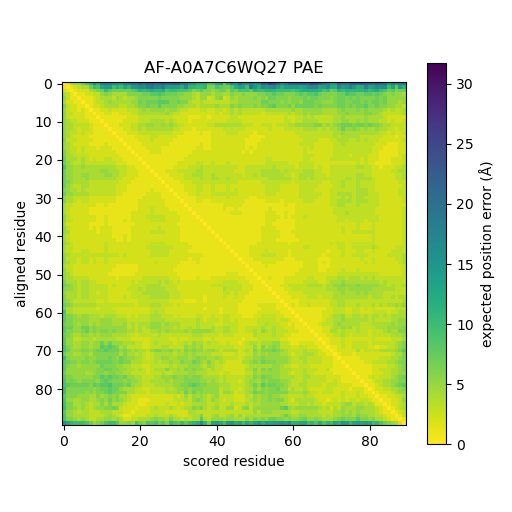92 1.00 84.62 89 PHE A CA 1
ATOM 726 C C . PHE A 1 89 ? -12.639 2.127 -1.800 1.00 84.62 89 PHE A C 1
ATOM 728 O O . PHE A 1 89 ? -12.256 1.452 -0.843 1.00 84.62 89 PHE 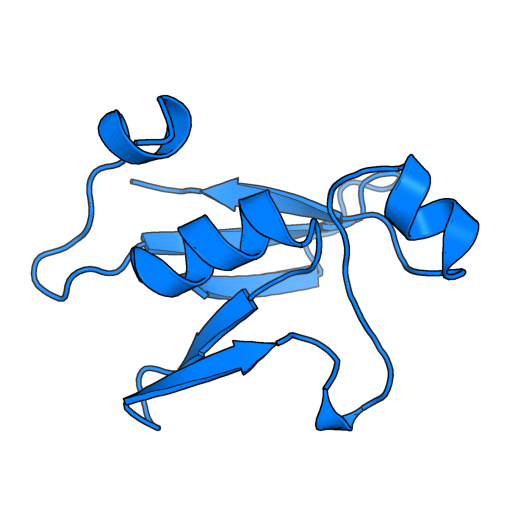A O 1
ATOM 735 N N . ASP A 1 90 ? -13.504 3.130 -1.691 1.00 74.00 90 ASP A N 1
ATOM 736 C CA . ASP A 1 90 ? -14.081 3.647 -0.446 1.00 74.00 90 ASP A CA 1
ATOM 737 C C . ASP A 1 90 ? -15.620 3.735 -0.470 1.00 74.00 90 ASP A C 1
ATOM 739 O O . ASP A 1 90 ? -16.220 3.674 -1.570 1.00 74.00 90 ASP A O 1
#

Secondary structure (DSSP, 8-state):
--HHHHT----TTSEEEEEEEETTT--EEEEEEEEHHHHHHHHHHSB-EEEETTTTEEEETTTTTS--EESSHHHHHHHTPEEEEEEE--

Radius of gyration: 12.6 Å; Cα contacts (8 Å, |Δi|>4): 167; chains: 1; bounding box: 32×28×32 Å

Nearest PDB structures (foldseek):
  7bgn-assembly1_B  TM=9.698E-01  e=1.990E-06  Medicago truncatula
  7bgm-assembly1_B  TM=9.719E-01  e=4.432E-06  Medicago truncatula
  7bgn-assembly3_E  TM=9.646E-01  e=4.432E-06  Medicago truncatula
  7bgn-assembly1_A  TM=9.630E-01  e=4.713E-06  Medicago truncatula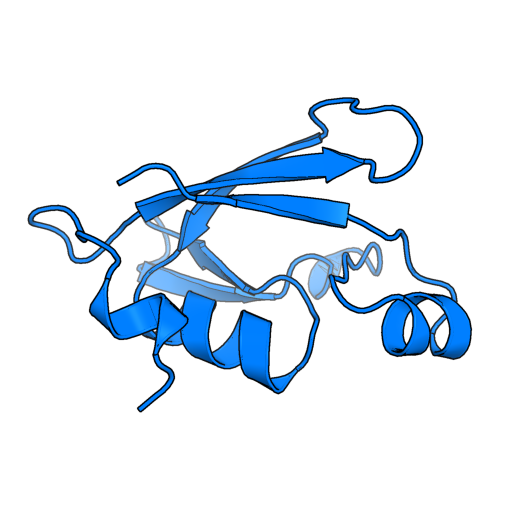
  7bgn-assembly2_C  TM=9.683E-01  e=6.413E-06  Medicago truncatula

pLDDT: mean 92.38, std 5.92, range [55.59, 98.0]

Foldseek 3Di:
DDPVLVPDDADPVQKWKKWKAQPPPRHTDDIAIAHSVQVVVCVVVQWHWGADPVVRDIDTPCPPPVQTEGDDPVNCVVVVHGYIDMDTDD

Mean predicted aligned error: 3.31 Å

Solvent-accessible surface area (backbone atoms only — not comparable to full-atom values): 5073 Å² total; per-residue (Å²): 130,64,71,74,62,73,75,55,54,57,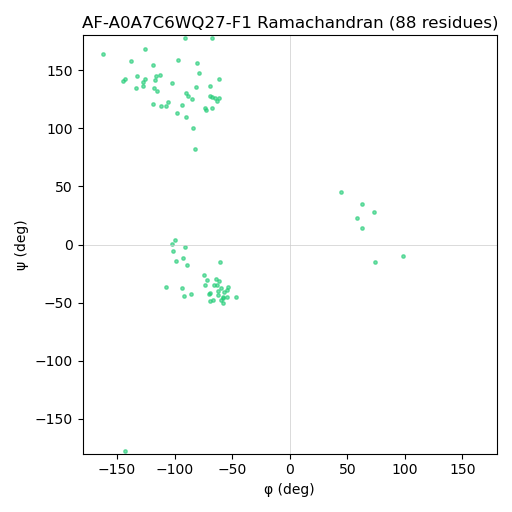47,101,84,47,37,30,51,31,38,39,21,36,62,88,77,65,45,77,75,49,78,51,35,25,30,68,68,21,49,53,50,21,68,74,70,32,35,45,32,29,35,38,80,93,72,76,37,77,45,54,51,23,77,88,76,72,64,44,40,19,64,43,63,71,60,11,63,76,67,75,40,51,52,30,44,74,48,78,52,104